Protein AF-A0A534BH73-F1 (afdb_monomer)

Mean predicted aligned error: 11.18 Å

pLDDT: mean 71.04, std 10.07, range [45.56, 83.5]

Nearest PDB structures (foldseek):
  5gou-assembly1_G  TM=4.218E-01  e=3.312E+00  Homo sapiens
  3gi7-assembly1_A  TM=4.106E-01  e=5.694E+00  Pseudomonas putida KT2440

Secondary structure (DSSP, 8-state):
--HHHHHHHHHHHHHHHHHHHHHHHTS---SS--EEPHHHHHHHHHHHHHHHHHHHHHHHHHHHHS-TTT--HHHHHHHHHHHHHHHHHHHHHHHHHTT--SEE----------

Radius of gyration: 18.53 Å; Cα contacts (8 Å, |Δi|>4): 75; chains: 1; bounding box: 39×20×73 Å

Foldseek 3Di:
DDVLVVVLVVLLVVLLVVVVVVLVVVDDPDVFPWDFDPLLVVLSVVSVVQLVCLLPCQLVVLPVPDPPVPRDSRVSSNVSSVVSSVVSVVVVVVCVVVVNRRTDGPPDPPPPDD

Solvent-accessible surface area (backbone atoms only — not comparable to full-atom values): 6620 Å² total; per-residue (Å²): 135,56,76,65,53,54,53,51,51,49,51,54,51,49,50,52,50,50,52,50,52,55,55,56,70,74,46,84,88,58,100,61,72,66,39,73,30,75,60,25,51,49,52,54,49,52,51,52,49,54,51,54,49,28,67,68,44,22,45,56,50,32,50,74,76,38,68,71,92,72,50,49,55,62,65,31,31,51,54,41,51,52,52,52,53,62,55,48,52,61,51,50,53,54,37,49,76,70,70,52,56,42,58,40,73,73,78,76,79,79,79,82,79,128

Structure (mmCIF, N/CA/C/O backbone):
data_AF-A0A534BH73-F1
#
_entry.id   AF-A0A534BH73-F1
#
loop_
_atom_site.group_PDB
_atom_site.id
_atom_site.type_symbol
_atom_site.label_atom_id
_atom_site.label_alt_id
_atom_site.label_comp_id
_atom_site.label_asym_id
_atom_site.label_entity_id
_atom_site.label_seq_id
_atom_site.pdbx_PDB_ins_code
_atom_site.Cartn_x
_atom_site.Cartn_y
_atom_site.Cartn_z
_atom_site.occupancy
_atom_site.B_iso_or_equiv
_atom_site.auth_seq_id
_atom_site.auth_comp_id
_atom_site.auth_asym_id
_atom_site.auth_atom_id
_atom_site.pdbx_PDB_model_num
ATOM 1 N N . MET A 1 1 ? 23.061 -1.704 -7.097 1.00 54.97 1 MET A N 1
ATOM 2 C CA . MET A 1 1 ? 21.917 -0.802 -6.845 1.00 54.97 1 MET A CA 1
ATOM 3 C C . MET A 1 1 ? 22.223 0.528 -7.493 1.00 54.97 1 MET A C 1
ATOM 5 O O . MET A 1 1 ? 23.265 1.103 -7.201 1.00 54.97 1 MET A O 1
ATOM 9 N N . THR A 1 2 ? 21.378 0.970 -8.412 1.00 72.75 2 THR A N 1
ATOM 10 C CA . THR A 1 2 ? 21.526 2.269 -9.080 1.00 72.75 2 THR A CA 1
ATOM 11 C C . THR A 1 2 ? 20.951 3.392 -8.198 1.00 72.75 2 THR A C 1
ATOM 13 O O . THR A 1 2 ? 20.101 3.118 -7.349 1.00 72.75 2 THR A O 1
ATOM 16 N N . PRO A 1 3 ? 21.353 4.665 -8.368 1.00 71.12 3 PRO A N 1
ATOM 17 C CA . PRO A 1 3 ? 20.737 5.794 -7.652 1.00 71.12 3 PRO A CA 1
ATOM 18 C C . PRO A 1 3 ? 19.212 5.897 -7.872 1.00 71.12 3 PRO A C 1
ATOM 20 O O . PRO A 1 3 ? 18.481 6.337 -6.987 1.00 71.12 3 PRO A O 1
ATOM 23 N N . LEU A 1 4 ? 18.706 5.405 -9.008 1.00 69.50 4 LEU A N 1
ATOM 24 C CA . LEU A 1 4 ? 17.270 5.292 -9.285 1.00 69.50 4 LEU A CA 1
ATOM 25 C C . LEU A 1 4 ? 16.572 4.235 -8.415 1.00 69.50 4 LEU A C 1
ATOM 27 O O . LEU A 1 4 ? 15.409 4.416 -8.052 1.00 69.50 4 LEU A O 1
ATOM 31 N N . ASP A 1 5 ? 17.259 3.158 -8.028 1.00 68.62 5 ASP A N 1
ATOM 32 C CA . ASP A 1 5 ? 16.703 2.163 -7.101 1.00 68.62 5 ASP A CA 1
ATOM 33 C C . ASP A 1 5 ? 16.513 2.761 -5.700 1.00 68.62 5 ASP A C 1
ATOM 35 O O . ASP A 1 5 ? 15.499 2.499 -5.057 1.00 68.62 5 ASP A O 1
ATOM 39 N N . TRP A 1 6 ? 17.428 3.631 -5.257 1.00 75.00 6 TRP A N 1
ATOM 40 C CA . TRP A 1 6 ? 17.300 4.353 -3.986 1.00 75.00 6 TRP A CA 1
ATOM 41 C C . TRP A 1 6 ? 16.115 5.314 -3.974 1.00 75.00 6 TRP A C 1
ATOM 43 O O . TRP A 1 6 ? 15.347 5.322 -3.013 1.00 75.00 6 TRP A O 1
ATOM 53 N N . LEU A 1 7 ? 15.915 6.069 -5.059 1.00 74.56 7 LEU A N 1
ATOM 54 C CA . LEU A 1 7 ? 14.732 6.919 -5.222 1.00 74.56 7 LEU A CA 1
ATOM 55 C C . LEU A 1 7 ? 13.442 6.095 -5.167 1.00 74.56 7 LEU A C 1
ATOM 57 O O . LEU A 1 7 ? 12.505 6.459 -4.462 1.00 74.56 7 LEU A O 1
ATOM 61 N N . THR A 1 8 ? 13.421 4.948 -5.846 1.00 71.31 8 THR A N 1
ATOM 62 C CA . THR A 1 8 ? 12.244 4.070 -5.895 1.00 71.31 8 THR A CA 1
ATOM 63 C C . THR A 1 8 ? 11.945 3.447 -4.526 1.00 71.31 8 THR A C 1
ATOM 65 O O . THR A 1 8 ? 10.784 3.372 -4.117 1.00 71.31 8 THR A O 1
ATOM 68 N N . ALA A 1 9 ? 12.981 3.049 -3.781 1.00 75.00 9 ALA A N 1
ATOM 69 C CA . ALA A 1 9 ? 12.853 2.576 -2.404 1.00 75.00 9 ALA A CA 1
ATOM 70 C C . ALA A 1 9 ? 12.353 3.693 -1.471 1.00 75.00 9 ALA A C 1
ATOM 72 O O . ALA A 1 9 ? 11.467 3.461 -0.647 1.00 75.00 9 ALA A O 1
ATOM 73 N N . GLY A 1 10 ? 12.852 4.919 -1.657 1.00 79.44 10 GLY A N 1
ATOM 74 C CA . GLY A 1 10 ? 12.378 6.110 -0.956 1.00 79.44 10 GLY A CA 1
ATOM 75 C C . GLY A 1 10 ? 10.897 6.392 -1.216 1.00 79.44 10 GLY A C 1
ATOM 76 O O . GLY A 1 10 ? 10.149 6.632 -0.272 1.00 79.44 10 GLY A O 1
ATOM 77 N N . THR A 1 11 ? 10.435 6.285 -2.466 1.00 75.19 11 THR A N 1
ATOM 78 C CA . THR A 1 11 ? 9.013 6.445 -2.815 1.00 75.19 11 THR A CA 1
ATOM 79 C C . THR A 1 11 ? 8.140 5.366 -2.171 1.00 75.19 11 THR A C 1
ATOM 81 O O . THR A 1 11 ? 7.074 5.679 -1.644 1.00 75.19 11 THR A O 1
ATOM 84 N N . ALA A 1 12 ? 8.590 4.108 -2.156 1.00 75.81 12 ALA A N 1
ATOM 85 C CA . ALA A 1 12 ? 7.865 3.029 -1.485 1.00 75.81 12 ALA A CA 1
ATOM 86 C C . ALA A 1 12 ? 7.737 3.292 0.025 1.00 75.81 12 ALA A C 1
ATOM 88 O O . ALA A 1 12 ? 6.639 3.200 0.578 1.00 75.81 12 ALA A O 1
ATOM 89 N N . LEU A 1 13 ? 8.832 3.694 0.682 1.00 81.19 13 LEU A N 1
ATOM 90 C CA . LEU A 1 13 ? 8.824 4.049 2.103 1.00 81.19 13 LEU A CA 1
ATOM 91 C C . LEU A 1 13 ? 7.915 5.255 2.379 1.00 81.19 13 LEU A C 1
ATOM 93 O O . LEU A 1 13 ? 7.142 5.241 3.338 1.00 81.19 13 LEU A O 1
ATOM 97 N N . PHE A 1 14 ? 7.960 6.268 1.513 1.00 80.44 14 PHE A N 1
ATOM 98 C CA . PHE A 1 14 ? 7.094 7.439 1.594 1.00 80.44 14 PHE A CA 1
ATOM 99 C C . PHE A 1 14 ? 5.612 7.055 1.507 1.00 80.44 14 PHE A C 1
ATOM 101 O O . PHE A 1 14 ? 4.805 7.539 2.298 1.00 80.44 14 PHE A O 1
ATOM 108 N N . ILE A 1 15 ? 5.248 6.133 0.611 1.00 77.75 15 ILE A N 1
ATOM 109 C CA . ILE A 1 15 ? 3.868 5.649 0.469 1.00 77.75 15 ILE A CA 1
ATOM 110 C C . ILE A 1 15 ? 3.421 4.873 1.706 1.00 77.75 15 ILE A C 1
ATOM 112 O O . ILE A 1 15 ? 2.323 5.116 2.208 1.00 77.75 15 ILE A O 1
ATOM 116 N N . VAL A 1 16 ? 4.271 4.001 2.254 1.00 79.38 16 VAL A N 1
ATOM 117 C CA . VAL A 1 16 ? 3.979 3.318 3.525 1.00 79.38 16 VAL A CA 1
ATOM 118 C C . VAL A 1 16 ? 3.760 4.339 4.643 1.00 79.38 16 VAL A C 1
ATOM 120 O O . VAL A 1 16 ? 2.772 4.240 5.372 1.00 79.38 16 VAL A O 1
ATOM 123 N N . GLY A 1 17 ? 4.621 5.356 4.741 1.00 80.31 17 GLY A N 1
ATO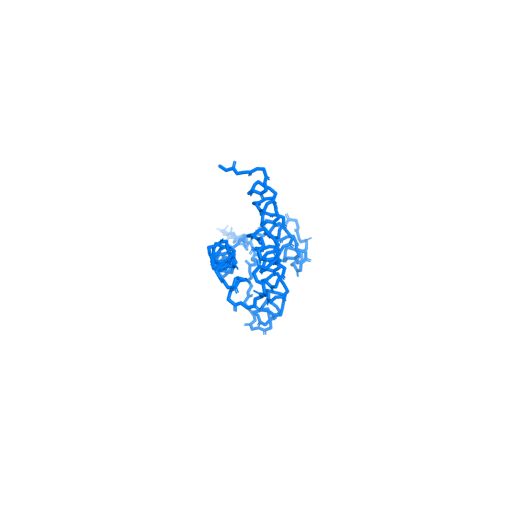M 124 C CA . GLY A 1 17 ? 4.496 6.441 5.714 1.00 80.31 17 GLY A CA 1
ATOM 125 C C . GLY A 1 17 ? 3.203 7.246 5.554 1.00 80.31 17 GLY A C 1
ATOM 126 O O . GLY A 1 17 ? 2.509 7.498 6.539 1.00 80.31 17 GLY A O 1
ATOM 127 N N . MET A 1 18 ? 2.828 7.586 4.321 1.00 82.00 18 MET A N 1
ATOM 128 C CA . MET A 1 18 ? 1.580 8.283 3.992 1.00 82.00 18 MET A CA 1
ATOM 129 C C . MET A 1 18 ? 0.347 7.461 4.375 1.00 82.00 18 MET A C 1
ATOM 131 O O . MET A 1 18 ? -0.570 7.986 5.010 1.00 82.00 18 MET A O 1
ATOM 135 N N . VAL A 1 19 ? 0.318 6.167 4.033 1.00 78.94 19 VAL A N 1
ATOM 136 C CA . VAL A 1 19 ? -0.784 5.267 4.413 1.00 78.94 19 VAL A CA 1
ATOM 137 C C . VAL A 1 19 ? -0.848 5.121 5.930 1.00 78.94 19 VAL A C 1
ATOM 139 O O . VAL A 1 19 ? -1.937 5.201 6.501 1.00 78.94 19 VAL A O 1
ATOM 142 N N . TRP A 1 20 ? 0.295 4.962 6.597 1.00 80.31 20 TRP A N 1
ATOM 143 C CA . TRP A 1 20 ? 0.376 4.876 8.052 1.00 80.31 20 TRP A CA 1
ATOM 144 C C . TRP A 1 20 ? -0.169 6.135 8.727 1.00 80.31 20 TRP A C 1
ATOM 146 O O . TRP A 1 20 ? -1.062 6.045 9.571 1.00 80.31 20 TRP A O 1
ATOM 156 N N . LEU A 1 21 ? 0.318 7.312 8.327 1.00 78.62 21 LEU A N 1
ATOM 157 C CA . LEU A 1 21 ? -0.096 8.593 8.889 1.00 78.62 21 LEU A CA 1
ATOM 158 C C . LEU A 1 21 ? -1.587 8.843 8.651 1.00 78.62 21 LEU A C 1
ATOM 160 O O . LEU A 1 21 ? -2.301 9.177 9.596 1.00 78.62 21 LEU A O 1
ATOM 164 N N . ARG A 1 22 ? -2.066 8.616 7.421 1.00 78.81 22 ARG A N 1
ATOM 165 C CA . ARG A 1 22 ? -3.485 8.743 7.060 1.00 78.81 22 ARG A CA 1
ATOM 166 C C . ARG A 1 22 ? -4.350 7.833 7.919 1.00 78.81 22 ARG A C 1
ATOM 168 O O . ARG A 1 22 ? -5.342 8.291 8.474 1.00 78.81 22 ARG A O 1
ATOM 175 N N . THR A 1 23 ? -3.961 6.566 8.051 1.00 71.50 23 THR A N 1
ATOM 176 C CA . THR A 1 23 ? -4.710 5.598 8.855 1.00 71.50 23 THR A CA 1
ATOM 177 C C . THR A 1 23 ? -4.719 6.029 10.317 1.00 71.50 23 THR A C 1
ATOM 179 O O . THR A 1 23 ? -5.781 6.088 10.918 1.00 71.50 23 THR A O 1
ATOM 182 N N . ARG A 1 24 ? -3.575 6.443 10.876 1.00 72.38 24 ARG A N 1
ATOM 183 C CA . ARG A 1 24 ? -3.477 6.918 12.264 1.00 72.38 24 ARG A CA 1
ATOM 184 C C . ARG A 1 24 ? -4.312 8.176 12.525 1.00 72.38 24 ARG A C 1
ATOM 186 O O . ARG A 1 24 ? -4.907 8.281 13.589 1.00 72.38 24 ARG A O 1
ATOM 193 N N . MET A 1 25 ? -4.376 9.115 11.577 1.00 75.69 25 MET A N 1
ATOM 194 C CA . MET A 1 25 ? -5.202 10.328 11.696 1.00 75.69 25 MET A CA 1
ATOM 195 C C . MET A 1 25 ? -6.708 10.035 11.707 1.00 75.69 25 MET A C 1
ATOM 197 O O . MET A 1 25 ? -7.475 10.853 12.205 1.00 75.69 25 MET A O 1
ATOM 201 N N . GLN A 1 26 ? -7.137 8.892 11.166 1.00 72.38 26 GLN A N 1
ATOM 202 C CA . GLN A 1 26 ? -8.546 8.491 11.140 1.00 72.38 26 GLN A CA 1
ATOM 203 C C . GLN A 1 26 ? -9.039 7.858 12.451 1.00 72.38 26 GLN A C 1
ATOM 205 O O . GLN A 1 26 ? -10.252 7.682 12.603 1.00 72.38 26 GLN A O 1
ATOM 210 N N . TYR A 1 27 ? -8.130 7.543 13.381 1.00 68.00 27 TYR A N 1
ATOM 211 C CA . TYR A 1 27 ? -8.450 7.091 14.736 1.00 68.0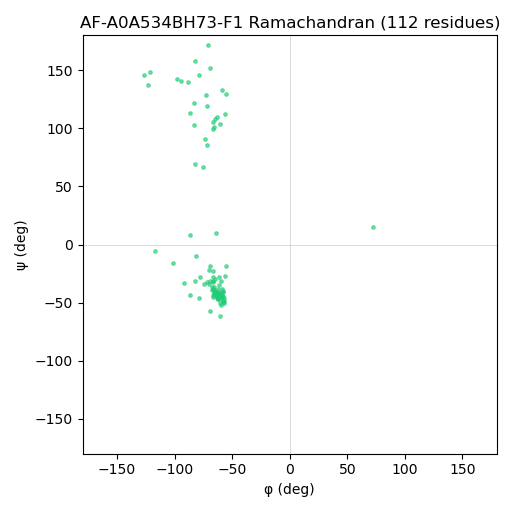0 27 TYR A CA 1
ATOM 212 C C . TYR A 1 27 ? -8.362 8.269 15.722 1.00 68.00 27 TYR A C 1
ATOM 214 O O . TYR A 1 27 ? -7.488 9.129 15.570 1.00 68.00 27 TYR A O 1
ATOM 222 N N . PRO A 1 28 ? -9.263 8.346 16.720 1.00 61.50 28 PRO A N 1
ATOM 223 C CA . PRO A 1 28 ? -9.299 9.457 17.664 1.00 61.50 28 PRO A CA 1
ATOM 224 C C . PRO A 1 28 ? -7.968 9.586 18.414 1.00 61.50 28 PRO A C 1
ATOM 226 O O . PRO A 1 28 ? -7.411 8.610 18.917 1.00 61.50 28 PRO A O 1
ATOM 229 N N . ARG A 1 29 ? -7.456 10.821 18.484 1.00 58.75 29 ARG A N 1
ATOM 230 C CA . ARG A 1 29 ? -6.244 11.191 19.226 1.00 58.75 29 ARG A CA 1
ATOM 231 C C . ARG A 1 29 ? -6.538 11.241 20.730 1.00 58.75 29 ARG A C 1
ATOM 233 O O . ARG A 1 29 ? -6.505 12.306 21.335 1.00 58.75 29 ARG A O 1
ATOM 240 N N . GLY A 1 30 ? -6.835 10.095 21.332 1.00 54.12 30 GLY A N 1
ATOM 241 C CA . GLY A 1 30 ? -6.647 9.932 22.770 1.00 54.12 30 GLY A CA 1
ATOM 242 C C . GLY A 1 30 ? -5.150 9.914 23.078 1.00 54.12 30 GLY A C 1
ATOM 243 O O . GLY A 1 30 ? -4.347 9.491 22.247 1.00 54.12 30 GLY A O 1
ATOM 244 N N . ARG A 1 31 ? -4.750 10.337 24.279 1.00 51.03 31 ARG A N 1
ATOM 245 C CA . ARG A 1 31 ? -3.362 10.279 24.793 1.00 51.03 31 ARG A CA 1
ATOM 246 C C . ARG A 1 31 ? -2.839 8.836 24.962 1.00 51.03 31 ARG A C 1
ATOM 248 O O . ARG A 1 31 ? -1.782 8.610 25.542 1.00 51.03 31 ARG A O 1
ATOM 255 N N . GLU A 1 32 ? -3.588 7.864 24.459 1.00 57.53 32 GLU A N 1
ATOM 256 C CA . GLU A 1 32 ? -3.388 6.437 24.609 1.00 57.53 32 GLU A CA 1
ATOM 257 C C . GLU A 1 32 ? -2.595 5.878 23.427 1.00 57.53 32 GLU A C 1
ATOM 259 O O . GLU A 1 32 ? -2.758 6.265 22.264 1.00 57.53 32 GLU A O 1
ATOM 264 N N . ARG A 1 33 ? -1.689 4.946 23.728 1.00 60.78 33 ARG A N 1
ATOM 265 C CA . ARG A 1 33 ? -0.901 4.248 22.712 1.00 60.78 33 ARG A CA 1
ATOM 266 C C . ARG A 1 33 ? -1.827 3.368 21.878 1.00 60.78 33 ARG A C 1
ATOM 268 O O . ARG A 1 33 ? -2.141 2.261 22.286 1.00 60.78 33 ARG A O 1
ATOM 275 N N . LEU A 1 34 ? -2.219 3.838 20.695 1.00 65.50 34 LEU A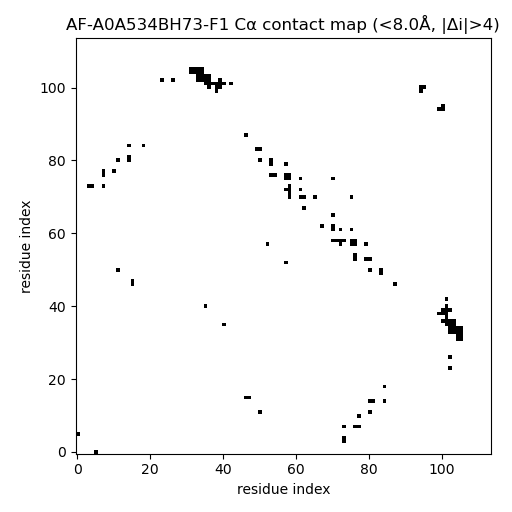 N 1
ATOM 276 C CA . LEU A 1 34 ? -2.891 3.010 19.693 1.00 65.50 34 LEU A CA 1
ATOM 277 C C . LEU A 1 34 ? -2.011 1.797 19.362 1.00 65.50 34 LEU A C 1
ATOM 279 O O . LEU A 1 34 ? -0.934 1.945 18.776 1.00 65.50 34 LEU A O 1
ATOM 283 N N . LEU A 1 35 ? -2.462 0.605 19.745 1.00 71.06 35 LEU A N 1
ATOM 284 C CA . LEU A 1 35 ? -1.795 -0.644 19.409 1.00 71.06 35 LEU A CA 1
ATOM 285 C C . LEU A 1 35 ? -2.317 -1.153 18.070 1.00 71.06 35 LEU A C 1
ATOM 287 O O . LEU A 1 35 ? -3.512 -1.095 17.768 1.00 71.06 35 LEU A O 1
ATOM 291 N N . LEU A 1 36 ? -1.396 -1.669 17.260 1.00 71.94 36 LEU A N 1
ATOM 292 C CA . LEU A 1 36 ? -1.731 -2.270 15.981 1.00 71.94 36 LEU A CA 1
ATOM 293 C C . LEU A 1 36 ? -2.426 -3.613 16.226 1.00 71.94 36 LEU A C 1
ATOM 295 O O . LEU A 1 36 ? -1.849 -4.528 16.823 1.00 71.94 36 LEU A O 1
ATOM 299 N N . THR A 1 37 ? -3.667 -3.751 15.766 1.00 78.56 37 THR A N 1
ATOM 300 C CA . THR A 1 37 ? -4.419 -5.000 15.939 1.00 78.56 37 THR A CA 1
ATOM 301 C C . THR A 1 37 ? -3.853 -6.106 15.042 1.00 78.56 37 THR A C 1
ATOM 303 O O . THR A 1 37 ? -3.018 -5.874 14.163 1.00 78.56 37 THR A O 1
ATOM 306 N N . ARG A 1 38 ? -4.314 -7.354 15.213 1.00 76.88 38 ARG A N 1
ATOM 307 C CA . ARG A 1 38 ? -4.006 -8.433 14.253 1.00 76.88 38 ARG A CA 1
ATOM 308 C C . ARG A 1 38 ? -4.475 -8.070 12.837 1.00 76.88 38 ARG A C 1
ATOM 310 O O . ARG A 1 38 ? -3.736 -8.301 11.888 1.00 76.88 38 ARG A O 1
ATOM 317 N N . ALA A 1 39 ? -5.646 -7.444 12.713 1.00 73.19 39 ALA A N 1
ATOM 318 C CA . ALA A 1 39 ? -6.158 -6.950 11.439 1.00 73.19 39 ALA A CA 1
ATOM 319 C C . ALA A 1 39 ? -5.275 -5.834 10.864 1.00 73.19 39 ALA A C 1
ATOM 321 O O . ALA A 1 39 ? -4.985 -5.848 9.672 1.00 73.19 39 ALA A O 1
ATOM 322 N N . GLY A 1 40 ? -4.768 -4.925 11.704 1.00 75.81 40 GLY A N 1
ATOM 323 C CA . GLY A 1 40 ? -3.833 -3.896 11.260 1.00 75.81 40 GLY A CA 1
ATOM 324 C C . GLY A 1 40 ? -2.488 -4.451 10.798 1.00 75.81 40 GLY A C 1
ATOM 325 O O . GLY A 1 40 ? -1.978 -4.032 9.762 1.00 75.81 40 GLY A O 1
ATOM 326 N N . ARG A 1 41 ? -1.950 -5.464 11.487 1.00 81.06 41 ARG A N 1
ATOM 327 C CA . ARG A 1 41 ? -0.749 -6.187 11.032 1.00 81.06 41 ARG A CA 1
ATOM 328 C C . ARG A 1 41 ? -0.963 -6.852 9.677 1.00 81.06 41 ARG A C 1
ATOM 330 O O . ARG A 1 41 ? -0.096 -6.741 8.819 1.00 81.06 41 ARG A O 1
ATOM 337 N N . ILE A 1 42 ? -2.114 -7.493 9.466 1.00 80.88 42 ILE A N 1
ATOM 338 C CA . ILE A 1 42 ? -2.459 -8.096 8.170 1.00 80.88 42 ILE A CA 1
ATOM 339 C C . ILE A 1 42 ? -2.609 -7.006 7.103 1.00 80.88 42 ILE A C 1
ATOM 341 O O . ILE A 1 42 ? -2.053 -7.148 6.024 1.00 80.88 42 ILE A O 1
ATOM 345 N N . TYR A 1 43 ? -3.275 -5.892 7.407 1.00 79.12 43 TYR A N 1
ATOM 346 C CA . TYR A 1 43 ? -3.450 -4.772 6.480 1.00 79.12 43 TYR A CA 1
ATOM 347 C C . TYR A 1 43 ? -2.109 -4.193 6.002 1.00 79.12 43 TYR A C 1
ATOM 349 O O . TYR A 1 43 ? -1.883 -4.067 4.798 1.00 79.12 43 TYR A O 1
ATOM 357 N N . PHE A 1 44 ? -1.185 -3.906 6.925 1.00 78.25 44 PHE A N 1
ATOM 358 C CA . PHE A 1 44 ? 0.152 -3.426 6.565 1.00 78.25 44 PHE A CA 1
ATOM 359 C C . PHE A 1 44 ? 1.024 -4.521 5.937 1.00 78.25 44 PHE A C 1
ATOM 361 O O . PHE A 1 44 ? 1.816 -4.223 5.048 1.00 78.25 44 PHE A O 1
ATOM 368 N N . GLY A 1 45 ? 0.853 -5.784 6.332 1.00 82.06 45 GLY A N 1
ATOM 369 C CA . GLY A 1 45 ? 1.517 -6.922 5.694 1.00 82.06 45 GLY A CA 1
ATOM 370 C C . GLY A 1 45 ? 1.101 -7.094 4.232 1.00 82.06 45 GLY A C 1
ATOM 371 O O . GLY A 1 45 ? 1.956 -7.259 3.368 1.00 82.06 45 GLY A O 1
ATOM 372 N N . VAL A 1 46 ? -0.196 -6.972 3.933 1.00 82.88 46 VAL A N 1
ATOM 373 C CA . VAL A 1 46 ? -0.720 -6.990 2.559 1.00 82.88 46 VAL A CA 1
ATOM 374 C C . VAL A 1 46 ? -0.219 -5.773 1.783 1.00 82.88 46 VAL A C 1
ATOM 376 O O . VAL A 1 46 ? 0.204 -5.933 0.643 1.00 82.88 46 VAL A O 1
ATOM 379 N N . LEU A 1 47 ? -0.184 -4.580 2.391 1.00 81.19 47 LEU A N 1
ATOM 380 C CA . LEU A 1 47 ? 0.390 -3.384 1.758 1.00 81.19 47 LEU A CA 1
ATOM 381 C C . LEU A 1 47 ? 1.850 -3.612 1.345 1.00 81.19 47 LEU A C 1
ATOM 383 O O . LEU A 1 47 ? 2.215 -3.343 0.201 1.00 81.19 47 LEU A O 1
ATOM 387 N N . LEU A 1 48 ? 2.671 -4.145 2.253 1.00 81.75 48 LEU A N 1
ATOM 388 C CA . LEU A 1 48 ? 4.062 -4.491 1.963 1.00 81.75 48 LEU A CA 1
ATOM 389 C C . LEU A 1 48 ? 4.161 -5.556 0.869 1.00 81.75 48 LEU A C 1
ATOM 391 O O . LEU A 1 48 ? 4.961 -5.404 -0.049 1.00 81.75 48 LEU A O 1
ATOM 395 N N . GLY A 1 49 ? 3.316 -6.587 0.919 1.00 82.81 49 GLY A N 1
ATOM 396 C CA . GLY A 1 49 ? 3.245 -7.612 -0.120 1.00 82.81 49 GLY A CA 1
ATOM 397 C C . GLY A 1 49 ? 2.946 -7.022 -1.499 1.00 82.81 49 GLY A C 1
ATOM 398 O O . GLY A 1 49 ? 3.645 -7.333 -2.458 1.00 82.81 49 GLY A O 1
ATOM 399 N N . VAL A 1 50 ? 1.975 -6.110 -1.598 1.00 83.50 50 VAL A N 1
ATOM 400 C CA . VAL A 1 50 ? 1.613 -5.426 -2.852 1.00 83.50 50 VAL A CA 1
ATOM 401 C C . VAL A 1 50 ? 2.745 -4.525 -3.357 1.00 83.50 50 VAL A C 1
ATOM 403 O O . VAL A 1 50 ? 2.980 -4.458 -4.566 1.00 83.50 50 VAL A O 1
ATOM 406 N N . LEU A 1 51 ? 3.473 -3.862 -2.455 1.00 80.62 51 LEU A N 1
ATOM 407 C CA . LEU A 1 51 ? 4.650 -3.054 -2.800 1.00 80.62 51 LEU A CA 1
ATOM 408 C C . LEU A 1 51 ? 5.798 -3.922 -3.333 1.00 80.62 51 LEU A C 1
ATOM 410 O O . LEU A 1 51 ? 6.377 -3.592 -4.367 1.00 80.62 51 LEU A O 1
ATOM 414 N N . VAL A 1 52 ? 6.099 -5.049 -2.681 1.00 82.12 52 VAL A N 1
ATOM 415 C CA . VAL A 1 52 ? 7.124 -6.006 -3.139 1.00 82.12 52 VAL A CA 1
ATOM 416 C C . VAL A 1 52 ? 6.721 -6.632 -4.474 1.00 82.12 52 VAL A C 1
ATOM 418 O O . VAL A 1 52 ? 7.542 -6.716 -5.387 1.00 82.12 52 VAL A O 1
ATOM 421 N N . LEU A 1 53 ? 5.448 -7.006 -4.629 1.00 81.38 53 LEU A N 1
ATOM 422 C CA . LEU A 1 53 ? 4.925 -7.527 -5.890 1.00 81.38 53 LEU A CA 1
ATOM 423 C C . LEU A 1 53 ? 5.075 -6.485 -7.005 1.00 81.38 53 LEU A C 1
ATOM 425 O O . LEU A 1 53 ? 5.564 -6.804 -8.082 1.00 81.38 53 LEU A O 1
ATOM 429 N N . GLY A 1 54 ? 4.747 -5.223 -6.725 1.00 73.81 54 GLY A N 1
ATOM 430 C CA . GLY A 1 54 ? 4.966 -4.106 -7.642 1.00 73.81 54 GLY A CA 1
ATOM 431 C C . GLY A 1 54 ? 6.424 -3.904 -8.017 1.00 73.81 54 GLY A C 1
ATOM 432 O O . GLY A 1 54 ? 6.745 -3.683 -9.180 1.00 73.81 54 GLY A O 1
ATOM 433 N N . TRP A 1 55 ? 7.332 -4.045 -7.056 1.00 75.25 55 TRP A N 1
ATOM 434 C CA . TRP A 1 55 ? 8.765 -3.918 -7.302 1.00 75.25 55 TRP A CA 1
ATOM 435 C C . TRP A 1 55 ? 9.275 -4.915 -8.356 1.00 75.25 55 TRP A C 1
ATOM 437 O O . TRP A 1 55 ? 10.091 -4.551 -9.213 1.00 75.25 55 TRP A O 1
ATOM 447 N N . LEU A 1 56 ? 8.775 -6.154 -8.296 1.00 77.44 56 LEU A N 1
ATOM 448 C CA . LEU A 1 56 ? 9.170 -7.263 -9.167 1.00 77.44 56 LEU A CA 1
ATOM 449 C C . LEU A 1 56 ? 8.379 -7.295 -10.483 1.00 77.44 56 LEU A C 1
ATOM 451 O O . LEU A 1 56 ? 8.960 -7.486 -11.549 1.00 77.44 56 LEU A O 1
ATOM 455 N N . VAL A 1 57 ? 7.062 -7.092 -10.414 1.00 76.69 57 VAL A N 1
ATOM 456 C CA . VAL A 1 57 ? 6.132 -7.308 -11.532 1.00 76.69 57 VAL A CA 1
ATOM 457 C C . VAL A 1 57 ? 5.923 -6.045 -12.363 1.00 76.69 5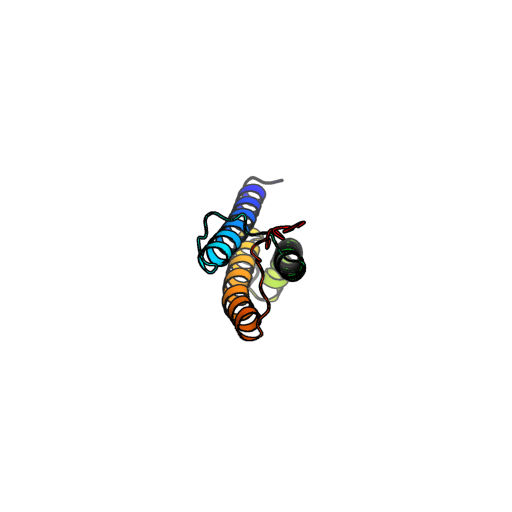7 VAL A C 1
ATOM 459 O O . VAL A 1 57 ? 5.784 -6.154 -13.581 1.00 76.69 57 VAL A O 1
ATOM 462 N N . ALA A 1 58 ? 5.962 -4.843 -11.775 1.00 70.00 58 ALA A N 1
ATOM 463 C CA . ALA A 1 58 ? 5.691 -3.608 -12.520 1.00 70.00 58 ALA A CA 1
ATOM 464 C C . ALA A 1 58 ? 6.635 -3.383 -13.720 1.00 70.00 58 ALA A C 1
ATOM 466 O O . ALA A 1 58 ? 6.144 -2.971 -14.769 1.00 70.00 58 ALA A O 1
ATOM 467 N N . PRO A 1 59 ? 7.945 -3.703 -13.663 1.00 68.19 59 PRO A N 1
ATOM 468 C CA . PRO A 1 59 ? 8.818 -3.606 -14.838 1.00 68.19 59 PRO A CA 1
ATOM 469 C C . PRO A 1 59 ? 8.485 -4.609 -15.956 1.00 68.19 59 PRO A C 1
ATOM 471 O O . PRO A 1 59 ? 8.768 -4.349 -17.124 1.00 68.19 59 PRO A O 1
ATOM 474 N N . ALA A 1 60 ? 7.918 -5.773 -15.625 1.00 69.31 60 ALA A N 1
ATOM 475 C CA . ALA A 1 60 ? 7.469 -6.751 -16.617 1.00 69.31 60 ALA A CA 1
ATOM 476 C C . ALA A 1 60 ? 6.114 -6.339 -17.216 1.00 69.31 60 ALA A C 1
ATOM 478 O O . ALA A 1 60 ? 5.971 -6.294 -18.435 1.00 69.31 60 ALA A O 1
ATOM 479 N N . ALA A 1 61 ? 5.164 -5.939 -16.368 1.00 65.81 61 ALA A N 1
ATOM 480 C CA . ALA A 1 61 ? 3.855 -5.444 -16.784 1.00 65.81 61 ALA A CA 1
ATOM 481 C C . ALA A 1 61 ? 3.958 -4.151 -17.612 1.00 65.81 61 ALA A C 1
ATOM 483 O O . ALA A 1 61 ? 3.299 -4.026 -18.637 1.00 65.81 61 ALA A O 1
ATOM 484 N N . GLY A 1 62 ? 4.837 -3.220 -17.232 1.00 62.38 62 GLY A N 1
ATOM 485 C CA . GLY A 1 62 ? 5.070 -1.974 -17.967 1.00 62.38 62 GLY A CA 1
ATOM 486 C C . GLY A 1 62 ? 5.666 -2.185 -19.361 1.00 62.38 62 GLY A C 1
ATOM 487 O O . GLY A 1 62 ? 5.378 -1.407 -20.262 1.00 62.38 62 GLY A O 1
ATOM 488 N N . ARG A 1 63 ? 6.442 -3.259 -19.567 1.00 66.44 63 ARG A N 1
ATOM 489 C CA . ARG A 1 63 ? 6.937 -3.656 -20.897 1.00 66.44 63 ARG A CA 1
ATOM 490 C C . ARG A 1 63 ? 5.883 -4.370 -21.743 1.00 66.44 63 ARG A C 1
ATOM 492 O O . ARG A 1 63 ? 5.957 -4.309 -22.962 1.00 66.44 63 ARG A O 1
ATOM 499 N N . ALA A 1 64 ? 4.933 -5.056 -21.107 1.00 67.50 64 ALA A N 1
ATOM 500 C CA . ALA A 1 64 ? 3.847 -5.754 -21.792 1.00 67.50 64 ALA A CA 1
ATOM 501 C C . ALA A 1 64 ? 2.681 -4.822 -22.171 1.00 67.50 64 ALA A C 1
ATOM 503 O O . ALA A 1 64 ? 2.014 -5.055 -23.173 1.00 67.50 64 ALA A O 1
ATOM 504 N N . LEU A 1 65 ? 2.429 -3.782 -21.368 1.00 65.62 65 LEU A N 1
ATOM 505 C CA . LEU A 1 65 ? 1.277 -2.884 -21.513 1.00 65.62 65 LEU A CA 1
ATOM 506 C C . LEU A 1 65 ? 1.614 -1.541 -22.181 1.00 65.62 65 LEU A C 1
ATOM 508 O O . LEU A 1 65 ? 0.695 -0.841 -22.599 1.00 65.62 65 LEU A O 1
ATOM 512 N N . TRP A 1 66 ? 2.894 -1.161 -22.278 1.00 60.53 66 TRP A N 1
ATOM 513 C CA . TRP A 1 66 ? 3.323 0.123 -22.844 1.00 60.53 66 TRP A CA 1
ATOM 514 C C . TRP A 1 66 ? 4.358 -0.069 -23.962 1.00 60.53 66 TRP A C 1
ATOM 516 O O . TRP A 1 66 ? 5.195 -0.968 -23.861 1.00 60.53 66 TRP A O 1
ATOM 526 N N . PRO A 1 67 ? 4.370 0.781 -25.009 1.00 58.41 67 PRO A N 1
ATOM 527 C CA . PRO A 1 67 ? 5.405 0.737 -26.036 1.00 58.41 67 PRO A CA 1
ATOM 528 C C . PRO A 1 67 ? 6.812 0.862 -25.431 1.00 58.41 67 PRO A C 1
ATOM 530 O O . PRO A 1 67 ? 7.095 1.786 -24.661 1.00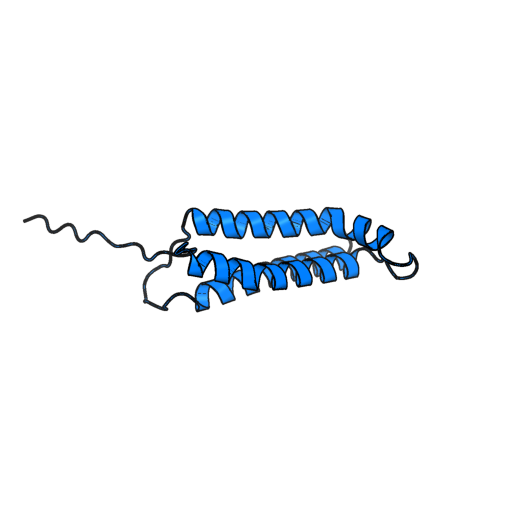 58.41 67 PRO A O 1
ATOM 533 N N . ALA A 1 68 ? 7.701 -0.058 -25.817 1.00 58.06 68 ALA A N 1
ATOM 534 C CA . ALA A 1 68 ? 9.025 -0.284 -25.225 1.00 58.06 68 ALA A CA 1
ATOM 535 C C . ALA A 1 68 ? 9.952 0.952 -25.170 1.00 58.06 68 ALA A C 1
ATOM 537 O O . ALA A 1 68 ? 10.898 0.980 -24.388 1.00 58.06 68 ALA A O 1
ATOM 538 N N . ALA A 1 69 ? 9.669 1.993 -25.961 1.00 51.12 69 ALA A N 1
ATOM 539 C CA . ALA A 1 69 ? 10.445 3.234 -26.010 1.00 51.12 69 ALA A CA 1
ATOM 540 C C . ALA A 1 69 ? 10.325 4.107 -24.741 1.00 51.12 69 ALA A C 1
ATOM 542 O O . ALA A 1 69 ? 11.175 4.962 -24.511 1.00 51.12 69 ALA A O 1
ATOM 543 N N . LEU A 1 70 ? 9.300 3.893 -23.904 1.00 52.34 70 LEU A N 1
ATOM 544 C CA . LEU A 1 70 ? 9.061 4.661 -22.667 1.00 52.34 70 LEU A CA 1
ATOM 545 C C . LEU A 1 70 ? 9.129 3.803 -21.390 1.00 52.34 70 LEU A C 1
ATOM 547 O O . LEU A 1 70 ? 9.069 4.333 -20.279 1.00 52.34 70 LEU A O 1
ATOM 551 N N . SER A 1 71 ? 9.269 2.480 -21.518 1.00 55.75 71 SER A N 1
ATOM 552 C CA . SER A 1 71 ? 9.224 1.540 -20.395 1.00 55.75 71 SER A CA 1
ATOM 553 C C . SER A 1 71 ? 10.572 1.455 -19.672 1.00 55.75 71 SER A C 1
ATOM 555 O O . SER A 1 71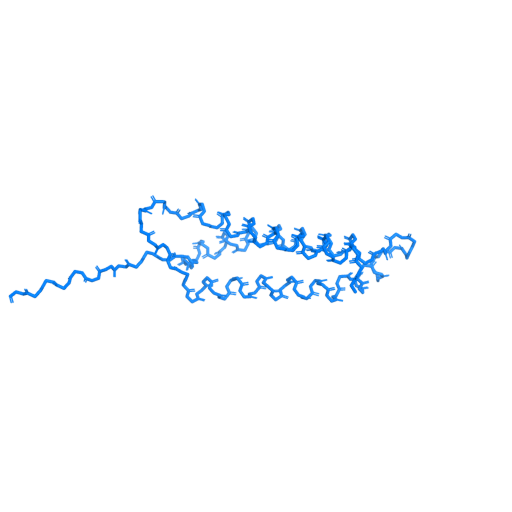 ? 11.271 0.441 -19.735 1.00 55.75 71 SER A O 1
ATOM 557 N N . THR A 1 72 ? 10.962 2.519 -18.974 1.00 61.03 72 THR A N 1
ATOM 558 C CA . THR A 1 72 ? 12.039 2.410 -17.984 1.00 61.03 72 THR A CA 1
ATOM 559 C C . THR A 1 72 ? 11.485 1.785 -16.688 1.00 61.03 72 THR A C 1
ATOM 561 O O . THR A 1 72 ? 10.321 2.007 -16.341 1.00 61.03 72 THR A O 1
ATOM 564 N N . PRO A 1 73 ? 12.267 0.970 -15.950 1.00 65.19 73 PRO A N 1
ATOM 565 C CA . PRO A 1 73 ? 11.766 0.238 -14.777 1.00 65.19 73 PRO A CA 1
ATOM 566 C C . PRO A 1 73 ? 11.224 1.148 -13.665 1.00 65.19 73 PRO A C 1
ATOM 568 O O . PRO A 1 73 ? 10.312 0.772 -12.932 1.00 65.19 73 PRO A O 1
ATOM 571 N N . THR A 1 74 ? 11.788 2.348 -13.536 1.00 68.69 74 THR A N 1
ATOM 572 C CA . THR A 1 74 ? 11.484 3.309 -12.472 1.00 68.69 74 THR A CA 1
ATOM 573 C C . THR A 1 74 ? 10.076 3.913 -12.570 1.00 68.69 74 THR A C 1
ATOM 575 O O . THR A 1 74 ? 9.316 3.738 -11.618 1.00 68.69 74 THR A O 1
ATOM 578 N N . PRO A 1 75 ? 9.655 4.567 -13.672 1.00 68.88 75 PRO A N 1
ATOM 579 C CA . PRO A 1 75 ? 8.301 5.114 -13.783 1.00 68.88 75 PRO A CA 1
ATOM 580 C C . PRO A 1 75 ? 7.220 4.034 -13.701 1.00 68.88 75 PRO A C 1
ATOM 582 O O . PRO A 1 75 ? 6.191 4.270 -13.078 1.00 68.88 75 PRO A O 1
ATOM 585 N N . ALA A 1 76 ? 7.465 2.827 -14.224 1.00 72.25 76 ALA A N 1
ATOM 586 C CA . ALA A 1 76 ? 6.525 1.712 -14.085 1.00 72.25 76 ALA A CA 1
ATOM 587 C C . ALA A 1 76 ? 6.286 1.335 -12.609 1.00 72.25 76 ALA A C 1
ATOM 589 O O . ALA A 1 76 ? 5.141 1.155 -12.189 1.00 72.25 76 ALA A O 1
ATOM 590 N N . ARG A 1 77 ? 7.352 1.277 -11.796 1.00 71.94 77 ARG A N 1
ATOM 591 C CA . ARG A 1 77 ? 7.248 1.047 -10.345 1.00 71.94 77 ARG A CA 1
ATOM 592 C C . ARG A 1 77 ? 6.537 2.198 -9.632 1.00 71.94 77 ARG A C 1
ATOM 594 O O . ARG A 1 77 ? 5.683 1.944 -8.790 1.00 71.94 77 ARG A O 1
ATOM 601 N N . VAL A 1 78 ? 6.838 3.448 -9.990 1.00 72.81 78 VAL A N 1
ATOM 602 C CA . VAL A 1 78 ? 6.176 4.632 -9.411 1.00 72.81 78 VAL A CA 1
ATOM 603 C C . VAL A 1 78 ? 4.672 4.604 -9.687 1.00 72.81 78 VAL A C 1
ATOM 605 O O . VAL A 1 78 ? 3.884 4.708 -8.748 1.00 72.81 78 VAL A O 1
ATOM 608 N N . VAL A 1 79 ? 4.263 4.389 -10.941 1.00 78.06 79 VAL A N 1
ATOM 609 C CA . VAL A 1 79 ? 2.844 4.285 -11.324 1.00 78.06 79 VAL A CA 1
ATOM 610 C C . VAL A 1 79 ? 2.154 3.163 -10.551 1.00 78.06 79 VAL A C 1
ATOM 612 O O . VAL A 1 79 ? 1.070 3.377 -10.009 1.00 78.06 79 VAL A O 1
ATOM 615 N N . TRP A 1 80 ? 2.796 1.998 -10.425 1.00 80.75 80 TRP A N 1
ATOM 616 C CA . TRP A 1 80 ? 2.263 0.897 -9.623 1.00 80.75 80 TRP A CA 1
ATOM 617 C C . TRP A 1 80 ? 2.063 1.289 -8.157 1.00 80.75 80 TRP A C 1
ATOM 619 O O . TRP A 1 80 ? 1.016 1.004 -7.577 1.00 80.75 80 TRP A O 1
ATOM 629 N N . PHE A 1 81 ? 3.041 1.956 -7.541 1.00 78.50 81 PHE A N 1
ATOM 630 C CA . PHE A 1 81 ? 2.926 2.354 -6.142 1.00 78.50 81 PHE A CA 1
ATOM 631 C C . PHE A 1 81 ? 1.833 3.403 -5.917 1.00 78.50 81 PHE A C 1
ATOM 633 O O . PHE A 1 81 ? 1.100 3.304 -4.932 1.00 78.50 81 PHE A O 1
ATOM 640 N N . LEU A 1 82 ? 1.671 4.361 -6.835 1.00 79.62 82 LEU A N 1
ATOM 641 C CA . LEU A 1 82 ? 0.546 5.298 -6.795 1.00 79.62 82 LEU A CA 1
ATOM 642 C C . LEU A 1 82 ? -0.794 4.571 -6.952 1.00 79.62 82 LEU A C 1
ATOM 644 O O . LEU A 1 82 ? -1.712 4.816 -6.171 1.00 79.62 82 LEU A O 1
ATOM 648 N N . ALA A 1 83 ? -0.911 3.649 -7.908 1.00 80.56 83 ALA A N 1
ATOM 649 C CA . ALA A 1 83 ? -2.132 2.870 -8.096 1.00 80.56 83 ALA A CA 1
ATOM 650 C C . ALA A 1 83 ? -2.480 2.058 -6.836 1.00 80.56 83 ALA A C 1
ATOM 652 O O . ALA A 1 83 ? -3.618 2.100 -6.366 1.00 80.56 83 ALA A O 1
ATOM 653 N N . ALA A 1 84 ? -1.491 1.390 -6.233 1.00 80.69 84 ALA A N 1
ATOM 654 C CA . ALA A 1 84 ? -1.662 0.665 -4.978 1.00 80.69 84 ALA A CA 1
ATOM 655 C C . ALA A 1 84 ? -2.115 1.594 -3.841 1.00 80.69 84 ALA A C 1
ATOM 657 O O . ALA A 1 84 ? -3.042 1.254 -3.106 1.00 80.69 84 ALA A O 1
ATOM 658 N N . TYR A 1 85 ? -1.524 2.788 -3.725 1.00 78.75 85 TYR A N 1
ATOM 659 C CA . TYR A 1 85 ? -1.945 3.794 -2.750 1.00 78.75 85 TYR A CA 1
ATOM 660 C C . TYR A 1 85 ? -3.425 4.164 -2.912 1.00 78.75 85 TYR A C 1
ATOM 662 O O . TYR A 1 85 ? -4.183 4.100 -1.940 1.00 78.75 85 TYR A O 1
ATOM 670 N N . TYR A 1 86 ? -3.859 4.488 -4.133 1.00 79.56 86 TYR A N 1
ATOM 671 C CA . TYR A 1 86 ? -5.252 4.848 -4.400 1.00 79.56 86 TYR A CA 1
ATOM 672 C C . TYR A 1 86 ? -6.221 3.682 -4.204 1.00 79.56 86 TYR A C 1
ATOM 674 O O . TYR A 1 86 ? -7.340 3.920 -3.764 1.00 79.56 86 TYR A O 1
ATOM 682 N N . LEU A 1 87 ? -5.804 2.436 -4.447 1.00 80.88 87 LEU A N 1
ATOM 683 C CA . LEU A 1 87 ? -6.620 1.243 -4.188 1.00 80.88 87 LEU A CA 1
ATOM 684 C C . LEU A 1 87 ? -6.798 0.974 -2.684 1.00 80.88 87 LEU A C 1
ATOM 686 O O . LEU A 1 87 ? -7.854 0.526 -2.231 1.00 80.88 87 LEU A O 1
ATOM 690 N N . PHE A 1 88 ? -5.775 1.280 -1.887 1.00 78.31 88 PHE A N 1
ATOM 691 C CA . PHE A 1 88 ? -5.822 1.107 -0.437 1.00 78.31 88 PHE A CA 1
ATOM 692 C C . PHE A 1 88 ? -6.769 2.098 0.251 1.00 78.31 88 PHE A C 1
ATOM 694 O O . PHE A 1 88 ? -7.271 1.813 1.339 1.00 78.31 88 PHE A O 1
ATOM 701 N N . ILE A 1 89 ? -7.079 3.232 -0.386 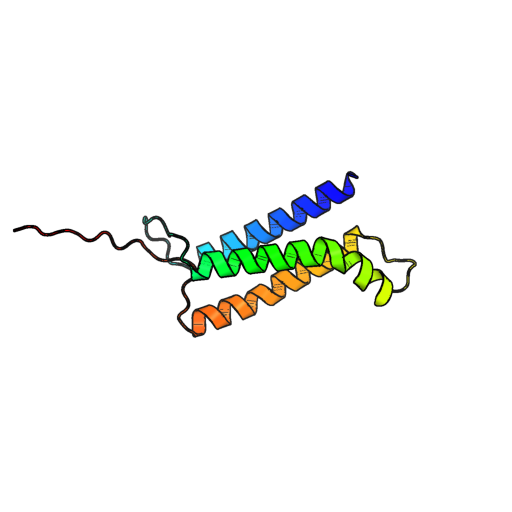1.00 77.94 89 ILE A N 1
ATOM 702 C CA . ILE A 1 89 ? -8.049 4.208 0.125 1.00 77.94 89 ILE A CA 1
ATOM 703 C C . ILE A 1 89 ? -9.457 3.598 0.293 1.00 77.94 89 ILE A C 1
ATOM 705 O O . ILE A 1 89 ? -9.932 3.566 1.434 1.00 77.94 89 ILE A O 1
ATOM 709 N N . PRO A 1 90 ? -10.140 3.113 -0.764 1.00 81.69 90 PRO A N 1
ATOM 710 C CA . PRO A 1 90 ? -11.460 2.500 -0.646 1.00 81.69 90 PRO A CA 1
ATOM 711 C C . PRO A 1 90 ? -11.414 1.179 0.125 1.00 81.69 90 PRO A C 1
ATOM 713 O O . PRO A 1 90 ? -12.350 0.889 0.867 1.00 81.69 90 PRO A O 1
ATOM 716 N N . LEU A 1 91 ? -10.319 0.411 0.034 1.00 81.06 91 LEU A N 1
ATOM 717 C CA . LEU A 1 91 ? -10.149 -0.817 0.818 1.00 81.06 91 LEU A CA 1
ATOM 718 C C . LEU A 1 91 ? -10.194 -0.533 2.325 1.00 81.06 91 LEU A C 1
ATOM 720 O O . LEU A 1 91 ? -10.901 -1.217 3.066 1.00 81.06 91 LEU A O 1
ATOM 724 N N . HIS A 1 92 ? -9.479 0.499 2.779 1.00 77.50 92 HIS A N 1
ATOM 725 C CA . HIS A 1 92 ? -9.512 0.910 4.177 1.00 77.50 92 HIS A CA 1
ATOM 726 C C . HIS A 1 92 ? -10.913 1.354 4.611 1.00 77.50 92 HIS A C 1
ATOM 728 O O . HIS A 1 92 ? -11.385 0.957 5.676 1.00 77.50 92 HIS A O 1
ATOM 734 N N . HIS A 1 93 ? -11.608 2.127 3.768 1.00 77.50 93 HIS A N 1
ATOM 735 C CA . HIS A 1 93 ? -12.993 2.523 4.032 1.00 77.50 93 HIS A CA 1
ATOM 736 C C . HIS A 1 93 ? -13.931 1.314 4.144 1.00 77.50 93 HIS A C 1
ATOM 738 O O . HIS A 1 93 ? -14.740 1.268 5.069 1.00 77.50 93 HIS A O 1
ATOM 744 N N . ALA A 1 94 ? -13.796 0.315 3.269 1.00 80.88 94 ALA A N 1
ATOM 745 C CA . ALA A 1 94 ? -14.598 -0.907 3.312 1.00 80.88 94 ALA A CA 1
ATOM 746 C C . ALA A 1 94 ? -14.330 -1.739 4.577 1.00 80.88 94 ALA A C 1
ATOM 748 O O . ALA A 1 94 ? -15.267 -2.245 5.194 1.00 80.88 94 ALA A O 1
ATOM 749 N N . LEU A 1 95 ? -13.067 -1.852 5.000 1.00 78.44 95 LEU A N 1
ATOM 750 C CA . LEU A 1 95 ? -12.701 -2.517 6.256 1.00 78.44 95 LEU A CA 1
ATOM 751 C C . LEU A 1 95 ? -13.313 -1.802 7.464 1.00 78.44 95 LEU A C 1
ATOM 753 O O . LEU A 1 95 ? -13.913 -2.450 8.323 1.00 78.44 95 LEU A O 1
ATOM 757 N N . ARG A 1 96 ? -13.234 -0.468 7.491 1.00 73.62 96 ARG A N 1
ATOM 758 C CA . ARG A 1 96 ? -13.828 0.344 8.555 1.00 73.62 96 ARG A CA 1
ATOM 759 C C . ARG A 1 96 ? -15.353 0.222 8.587 1.00 73.62 96 ARG A C 1
ATOM 761 O O . ARG A 1 96 ? -15.914 0.070 9.665 1.00 73.62 96 ARG A O 1
ATOM 768 N N . ALA A 1 97 ? -16.015 0.222 7.428 1.00 76.50 97 ALA A N 1
ATOM 769 C CA . ALA A 1 97 ? -17.464 0.021 7.323 1.00 76.50 97 ALA A CA 1
ATOM 770 C C . ALA A 1 97 ? -17.913 -1.355 7.850 1.00 76.50 97 ALA A C 1
ATOM 772 O O . ALA A 1 97 ? -19.027 -1.494 8.342 1.00 76.50 97 ALA A O 1
ATOM 773 N N . ARG A 1 98 ? -17.034 -2.364 7.795 1.00 79.88 98 ARG A N 1
ATOM 774 C CA . ARG A 1 98 ? -17.258 -3.706 8.360 1.00 79.88 98 ARG A CA 1
ATOM 775 C C . ARG A 1 98 ? -16.859 -3.829 9.838 1.00 79.88 98 ARG A C 1
ATOM 777 O O . ARG A 1 98 ? -16.819 -4.940 10.355 1.00 79.88 98 ARG A O 1
ATOM 784 N N . GLY A 1 99 ? -16.517 -2.725 10.507 1.00 70.12 99 GLY A N 1
ATOM 785 C CA . GLY A 1 99 ? -16.096 -2.725 11.913 1.00 70.12 99 GLY A CA 1
ATOM 786 C C . GLY A 1 99 ? -14.702 -3.313 12.156 1.00 70.12 99 GLY A C 1
ATOM 787 O O . GLY A 1 99 ? -14.350 -3.626 13.293 1.00 70.12 99 GLY A O 1
ATOM 788 N N . VAL A 1 100 ? -13.885 -3.485 11.110 1.00 73.94 100 VAL A N 1
ATOM 789 C CA . VAL A 1 100 ? -12.519 -3.999 11.253 1.00 73.94 100 VAL A CA 1
ATOM 790 C C . VAL A 1 100 ? -11.587 -2.853 11.633 1.00 73.94 100 VAL A C 1
ATOM 792 O O . VAL A 1 100 ? -11.177 -2.045 10.800 1.00 73.94 100 VAL A O 1
ATOM 795 N N . GLU A 1 101 ? -11.227 -2.791 12.911 1.00 72.69 101 GLU A N 1
ATOM 796 C CA . GLU A 1 101 ? -10.310 -1.780 13.430 1.00 72.69 101 GLU A CA 1
ATOM 797 C C . GLU A 1 101 ? -8.840 -2.169 13.217 1.00 72.69 101 GLU A C 1
ATOM 799 O O . GLU A 1 101 ? -8.360 -3.199 13.697 1.00 72.69 101 GLU A O 1
ATOM 804 N N . VAL A 1 102 ? -8.098 -1.311 12.515 1.00 70.38 102 VAL A N 1
ATOM 805 C CA . VAL A 1 102 ? -6.648 -1.426 12.282 1.00 70.38 102 VAL A CA 1
ATOM 806 C C . VAL A 1 102 ? -5.854 -1.065 13.542 1.00 70.38 102 VAL A C 1
ATOM 808 O O . VAL A 1 102 ? -4.820 -1.674 13.822 1.00 70.38 102 VAL A O 1
ATOM 811 N N . PHE A 1 103 ? -6.362 -0.118 14.329 1.00 65.25 103 PHE A N 1
ATOM 812 C CA . PHE A 1 103 ? -5.796 0.304 15.605 1.00 65.25 103 PHE A CA 1
ATOM 813 C C . PHE A 1 103 ? -6.835 0.146 16.710 1.00 65.25 103 PHE A C 1
ATOM 815 O O . PHE A 1 103 ? -7.991 0.506 16.511 1.00 65.25 103 PHE A O 1
ATOM 822 N N . LYS A 1 104 ? -6.412 -0.364 17.869 1.00 67.31 104 LYS A N 1
ATOM 823 C CA . LYS A 1 104 ? -7.229 -0.396 19.086 1.00 67.31 104 LYS A CA 1
ATOM 824 C C . LYS A 1 104 ? -6.538 0.360 20.206 1.00 67.31 104 LYS A C 1
ATOM 826 O O . LYS A 1 104 ? -5.309 0.371 20.304 1.00 67.31 104 LYS A O 1
ATOM 831 N N . VAL A 1 105 ? -7.352 0.960 21.060 1.00 59.97 105 VAL A N 1
ATOM 832 C CA . VAL A 1 105 ? -6.916 1.443 22.364 1.00 59.97 105 VAL A CA 1
ATOM 833 C C . VAL A 1 105 ? -6.687 0.223 23.268 1.00 59.97 105 VAL A C 1
ATOM 835 O O . VAL A 1 105 ? -7.567 -0.638 23.340 1.00 59.97 105 VAL A O 1
ATOM 838 N N . PRO A 1 106 ? -5.526 0.089 23.932 1.00 53.47 106 PRO A N 1
ATOM 839 C CA . PRO A 1 106 ? -5.371 -0.869 25.014 1.00 53.47 106 PRO A CA 1
ATOM 840 C C . PRO A 1 106 ? -6.284 -0.443 26.159 1.00 53.47 106 PRO A C 1
ATOM 842 O O . PRO A 1 106 ? -6.014 0.547 26.830 1.00 53.47 106 PRO A O 1
ATOM 845 N N . VAL A 1 107 ? -7.370 -1.185 26.374 1.00 54.81 107 VAL A N 1
ATOM 846 C CA . VAL A 1 107 ? -8.160 -1.058 27.598 1.00 54.81 107 VAL A CA 1
ATOM 847 C C . VAL A 1 107 ? -7.259 -1.550 28.725 1.00 54.81 107 VAL A C 1
ATOM 849 O O . VAL A 1 107 ? -6.984 -2.746 28.824 1.00 54.81 107 VAL A O 1
ATOM 852 N N . ALA A 1 108 ? -6.725 -0.629 29.524 1.00 52.75 108 ALA A N 1
ATOM 853 C CA . ALA A 1 108 ? -6.140 -0.997 30.800 1.00 52.75 108 ALA A CA 1
ATOM 854 C C . ALA A 1 108 ? -7.286 -1.562 31.646 1.00 52.75 108 ALA A C 1
ATOM 856 O O . ALA A 1 108 ? -8.203 -0.827 32.008 1.00 52.75 108 ALA A O 1
ATOM 857 N N . HIS A 1 109 ? -7.275 -2.871 31.903 1.00 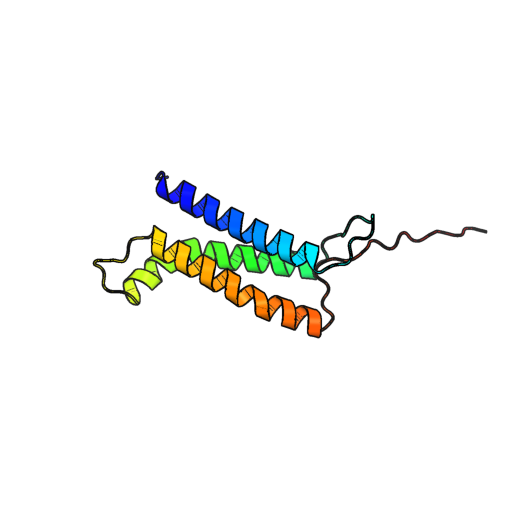45.72 109 HIS A N 1
ATOM 858 C CA . HIS A 1 109 ? -8.098 -3.432 32.964 1.00 45.72 109 HIS A CA 1
ATOM 859 C C . HIS A 1 109 ? -7.639 -2.772 34.263 1.00 45.72 109 HIS A C 1
ATOM 861 O O . HIS A 1 109 ? -6.567 -3.082 34.778 1.00 45.72 109 HIS A O 1
ATOM 867 N N . VAL A 1 110 ? -8.428 -1.815 34.751 1.00 50.69 110 VAL A N 1
ATOM 868 C CA . VAL A 1 110 ? -8.378 -1.411 36.150 1.00 50.69 110 VAL A CA 1
ATOM 869 C C . VAL A 1 110 ? -8.863 -2.632 36.916 1.00 50.69 110 VAL A C 1
ATOM 871 O O . VAL A 1 110 ? -10.041 -2.975 36.886 1.00 50.69 110 VAL A O 1
ATOM 874 N N . GLN A 1 111 ? -7.908 -3.359 37.477 1.00 46.94 111 GLN A N 1
ATOM 875 C CA . GLN A 1 111 ? -8.153 -4.420 38.430 1.00 46.94 111 GLN A CA 1
ATOM 876 C C . GLN A 1 111 ? -8.545 -3.725 39.740 1.00 46.94 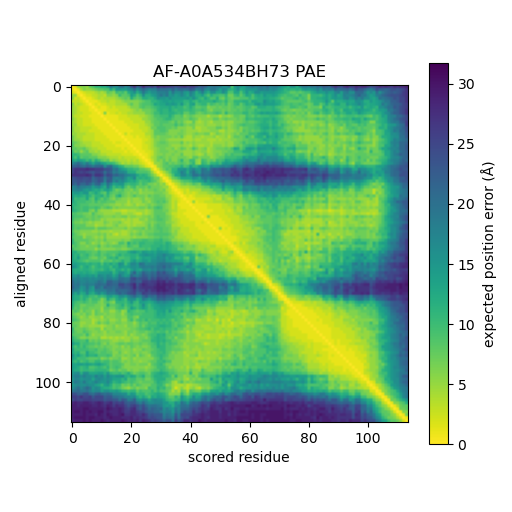111 GLN A C 1
ATOM 878 O O . GLN A 1 111 ? -7.686 -3.283 40.499 1.00 46.94 111 GLN A O 1
ATOM 883 N N . GLU A 1 112 ? -9.848 -3.504 39.925 1.00 48.84 112 GLU A N 1
ATOM 884 C CA . GLU A 1 112 ? -10.436 -3.201 41.231 1.00 48.84 112 GLU A CA 1
ATOM 885 C C . GLU A 1 112 ? -10.398 -4.496 42.051 1.00 48.84 112 GLU A C 1
ATOM 887 O O . GLU A 1 112 ? -11.349 -5.274 42.035 1.00 48.84 112 GLU A O 1
ATOM 892 N N . ASP A 1 113 ? -9.272 -4.756 42.714 1.00 45.56 113 ASP A N 1
ATOM 893 C CA . ASP A 1 113 ? -9.228 -5.751 43.782 1.00 45.56 113 ASP A CA 1
ATOM 894 C C . ASP A 1 113 ? -9.633 -5.053 45.089 1.00 45.56 113 ASP A C 1
ATOM 896 O O . ASP A 1 113 ? -8.972 -4.119 45.556 1.00 45.56 113 ASP A O 1
ATOM 900 N N . ALA A 1 114 ? -10.798 -5.486 45.575 1.00 48.72 114 ALA A N 1
ATOM 901 C CA . ALA A 1 114 ? -11.474 -5.119 46.814 1.00 48.72 114 ALA A CA 1
ATOM 902 C C . ALA A 1 114 ? -10.784 -5.668 48.073 1.00 48.72 114 ALA A C 1
ATOM 904 O O . ALA A 1 114 ? -10.044 -6.674 47.967 1.00 48.72 114 ALA A O 1
#

Sequence (114 aa):
MTPLDWLTAGTALFIVGMVWLRTRMQYPRGRERLLLTRAGRIYFGVLLGVLVLGWLVAPAAGRALWPAALSTPTPARVVWFLAAYYLFIPLHHALRARGVEVFKVPVAHVQEDA